Protein AF-A0A351G822-F1 (afdb_monomer_lite)

Foldseek 3Di:
DVQVVCVVPDDGDDDDPDDPCPDCVVVDDDDDDAQQCPPHHGDLVVQLVCVCVVVVVPDDSVVSSVCHVCSNVD

Secondary structure (DSSP, 8-state):
-HHHHHTTTS------SS-GGGSGGGG--S-------SSS---HHHHHHHHHHHTTT-S-HHHHHHHHHHTT--

Radius of gyration: 16.09 Å; chains: 1; bounding box: 35×29×41 Å

Sequence (74 aa):
MAALYASRNSDTAVISKLYPTRSHTGAAQGGIGAALGNLEDDRADWHTYDTVKGSDYLGDQDSIEFMCNEAINV

pLDDT: mean 96.02, std 4.71, range [59.31, 98.44]

Structure (mmCIF, N/CA/C/O backbone):
data_AF-A0A351G822-F1
#
_entry.id   AF-A0A351G822-F1
#
loop_
_atom_site.group_PDB
_atom_site.id
_atom_site.type_symbol
_atom_site.label_atom_id
_atom_site.label_alt_id
_atom_site.label_comp_id
_atom_site.label_asym_id
_atom_site.label_entity_id
_atom_site.label_seq_id
_atom_site.pdbx_PDB_ins_code
_atom_site.Cartn_x
_atom_site.Cartn_y
_atom_site.Cartn_z
_atom_site.occupancy
_atom_site.B_iso_or_equiv
_atom_site.auth_seq_id
_atom_site.auth_comp_id
_atom_site.auth_asym_id
_atom_site.auth_atom_id
_atom_site.pdbx_PDB_model_num
ATOM 1 N N . MET A 1 1 ? -7.896 3.132 7.514 1.00 92.38 1 MET A N 1
ATOM 2 C CA . MET A 1 1 ? -8.911 3.249 6.445 1.00 92.38 1 MET A CA 1
ATOM 3 C C . MET A 1 1 ? -10.048 2.242 6.567 1.00 92.38 1 MET A C 1
ATOM 5 O O . MET A 1 1 ? -11.185 2.678 6.501 1.00 92.38 1 MET A O 1
ATOM 9 N N . ALA A 1 2 ? -9.801 0.949 6.820 1.00 95.56 2 ALA A N 1
ATOM 10 C CA . ALA A 1 2 ? -10.867 -0.067 6.898 1.00 95.56 2 ALA A CA 1
ATOM 11 C C . ALA A 1 2 ? -12.075 0.318 7.783 1.00 95.56 2 ALA A C 1
ATOM 13 O O . ALA A 1 2 ? -13.208 0.298 7.312 1.00 95.56 2 ALA A O 1
ATOM 14 N N . ALA A 1 3 ? -11.840 0.755 9.027 1.00 96.81 3 ALA A N 1
ATOM 15 C CA . ALA A 1 3 ? -12.923 1.135 9.939 1.00 96.81 3 ALA A CA 1
ATOM 16 C C . ALA A 1 3 ? -13.773 2.323 9.446 1.00 96.81 3 ALA A C 1
ATOM 18 O O . ALA A 1 3 ? -14.973 2.338 9.682 1.00 96.81 3 ALA A O 1
ATOM 19 N N . LEU A 1 4 ? -13.171 3.284 8.732 1.00 96.38 4 LEU A N 1
ATOM 20 C CA . LEU A 1 4 ? -13.876 4.443 8.166 1.00 96.38 4 LEU A CA 1
ATOM 21 C C . LEU A 1 4 ? -14.845 4.030 7.049 1.00 96.38 4 LEU A C 1
ATOM 23 O O . LEU A 1 4 ? -15.924 4.603 6.924 1.00 96.38 4 LEU A O 1
ATOM 27 N N . TYR A 1 5 ? -14.450 3.065 6.217 1.00 96.25 5 TYR A N 1
ATOM 28 C CA . TYR A 1 5 ? -15.307 2.558 5.146 1.00 96.25 5 TYR A CA 1
ATOM 29 C C . TYR A 1 5 ? -16.392 1.625 5.689 1.00 96.25 5 TYR A C 1
ATOM 31 O O . TYR A 1 5 ? -17.551 1.754 5.301 1.00 96.25 5 TYR A O 1
ATOM 39 N N . ALA A 1 6 ? -16.046 0.740 6.629 1.00 97.44 6 ALA A N 1
ATOM 40 C CA . ALA A 1 6 ? -16.997 -0.177 7.255 1.00 97.44 6 ALA A CA 1
ATOM 41 C C . ALA A 1 6 ? -18.090 0.559 8.052 1.00 97.44 6 ALA A C 1
ATOM 43 O O . ALA A 1 6 ? -19.265 0.210 7.939 1.00 97.44 6 ALA A O 1
ATOM 44 N N . SER A 1 7 ? -17.737 1.637 8.766 1.00 97.38 7 SER A N 1
ATOM 45 C CA . SER A 1 7 ? -18.685 2.403 9.588 1.00 97.38 7 SER A CA 1
ATOM 46 C C . SER A 1 7 ? -19.789 3.103 8.792 1.00 97.38 7 SER A C 1
ATOM 48 O O . SER A 1 7 ? -20.730 3.617 9.384 1.00 97.38 7 SER A O 1
ATOM 50 N N . ARG A 1 8 ? -19.677 3.170 7.458 1.00 97.50 8 ARG A N 1
ATOM 51 C CA . ARG A 1 8 ? -20.723 3.739 6.593 1.00 97.50 8 ARG A CA 1
ATOM 52 C C . ARG A 1 8 ? -21.934 2.819 6.459 1.00 97.50 8 ARG A C 1
ATOM 54 O O . ARG A 1 8 ? -23.023 3.311 6.196 1.00 97.50 8 ARG A O 1
ATOM 61 N N . ASN A 1 9 ? -21.734 1.511 6.627 1.00 97.25 9 ASN A N 1
ATOM 62 C CA . ASN A 1 9 ? -22.758 0.493 6.386 1.00 97.25 9 ASN A CA 1
ATOM 63 C C . ASN A 1 9 ? -23.033 -0.395 7.610 1.00 97.25 9 ASN A C 1
ATOM 65 O O . ASN A 1 9 ? -24.068 -1.055 7.640 1.00 97.25 9 ASN A O 1
ATOM 69 N N . SER A 1 10 ? -22.132 -0.417 8.599 1.00 97.44 10 SER A N 1
ATOM 70 C CA . SER A 1 10 ? -22.218 -1.315 9.756 1.00 97.44 10 SER A CA 1
ATOM 71 C C . SER A 1 10 ? -21.695 -0.669 11.038 1.00 97.44 10 SER A C 1
ATOM 73 O O . SER A 1 10 ? -20.704 0.067 11.015 1.00 97.44 10 SER A O 1
ATOM 75 N N . ASP A 1 11 ? -22.286 -1.025 12.181 1.00 97.44 11 ASP A N 1
ATOM 76 C CA . ASP A 1 11 ? -21.754 -0.661 13.497 1.00 97.44 11 ASP A CA 1
ATOM 77 C C . ASP A 1 11 ? -20.344 -1.237 13.675 1.00 97.44 11 ASP A C 1
ATOM 79 O O . ASP A 1 11 ? -20.129 -2.450 13.660 1.00 97.44 11 ASP A O 1
ATOM 83 N N . THR A 1 12 ? -19.358 -0.348 13.804 1.00 97.88 12 THR A N 1
ATOM 84 C CA . THR A 1 12 ? -17.937 -0.704 13.723 1.00 97.88 12 THR A CA 1
ATOM 85 C C . THR A 1 12 ? -17.205 -0.296 14.997 1.00 97.88 12 THR A C 1
ATOM 87 O O . THR A 1 12 ? -17.184 0.877 15.364 1.00 97.88 12 THR A O 1
ATOM 90 N N . ALA A 1 13 ? -16.544 -1.257 15.647 1.00 97.81 13 ALA A N 1
ATOM 91 C CA . ALA A 1 13 ? -15.656 -1.005 16.778 1.00 97.81 13 ALA A CA 1
ATOM 92 C C . ALA A 1 13 ? -14.188 -0.968 16.325 1.00 97.81 13 ALA A C 1
ATOM 94 O O . ALA A 1 13 ? -13.735 -1.839 15.583 1.00 97.81 13 ALA A O 1
ATOM 95 N N . VAL A 1 14 ? -13.422 0.016 16.810 1.00 97.44 14 VAL A N 1
ATOM 96 C CA . VAL A 1 14 ? -11.969 0.106 16.591 1.00 97.44 14 VAL A CA 1
ATOM 97 C C . VAL A 1 14 ? -11.253 -0.200 17.895 1.00 97.44 14 VAL A C 1
ATOM 99 O O . VAL A 1 14 ? -11.351 0.558 18.857 1.00 97.44 14 VAL A O 1
ATOM 102 N N . ILE A 1 15 ? -10.511 -1.305 17.921 1.00 97.69 15 ILE A N 1
ATOM 103 C CA . ILE A 1 15 ? -9.761 -1.748 19.096 1.00 97.69 15 ILE A CA 1
ATOM 104 C C . ILE A 1 15 ? -8.274 -1.542 18.821 1.00 97.69 15 ILE A C 1
ATOM 106 O O . ILE A 1 15 ? -7.739 -2.045 17.836 1.00 97.69 15 ILE A O 1
ATOM 110 N N . SER A 1 16 ? -7.597 -0.796 19.691 1.00 97.38 16 SER A N 1
ATOM 111 C CA . SER A 1 16 ? -6.159 -0.543 19.593 1.00 97.38 16 SER A CA 1
ATOM 112 C C . SER A 1 16 ? -5.536 -0.483 20.982 1.00 97.38 16 SER A C 1
ATOM 114 O O . SER A 1 16 ? -6.116 0.083 21.906 1.00 97.38 16 SER A O 1
ATOM 116 N N . LYS A 1 17 ? -4.319 -1.024 21.118 1.00 98.25 17 LYS A N 1
ATOM 117 C CA . LYS A 1 17 ? -3.502 -0.877 22.335 1.00 98.25 17 LYS A CA 1
ATOM 118 C C . LYS A 1 17 ? -3.054 0.573 22.550 1.00 98.25 17 LYS A C 1
ATOM 120 O O . LYS A 1 17 ? -2.821 0.991 23.680 1.00 98.25 17 LYS A O 1
ATOM 125 N N . LEU A 1 18 ? -2.871 1.316 21.462 1.00 98.00 18 LEU A N 1
ATOM 126 C CA . LEU A 1 18 ? -2.359 2.683 21.462 1.00 98.00 18 LEU A CA 1
ATOM 127 C C . LEU A 1 18 ? -3.447 3.661 21.026 1.00 98.00 18 LEU A C 1
ATOM 129 O O . LEU A 1 18 ? -4.367 3.301 20.289 1.00 98.00 18 LEU A O 1
ATOM 133 N N . TYR A 1 19 ? -3.291 4.926 21.407 1.00 96.94 19 TYR A N 1
ATOM 134 C CA . TYR A 1 19 ? -4.088 5.994 20.817 1.00 96.94 19 TYR A CA 1
ATOM 135 C C . TYR A 1 19 ? -3.835 6.060 19.294 1.00 96.94 19 TYR A C 1
ATOM 137 O O . TYR A 1 19 ? -2.674 5.933 18.894 1.00 96.94 19 TYR A O 1
ATOM 145 N N . PRO A 1 20 ? -4.854 6.261 18.432 1.00 96.69 20 PRO A N 1
ATOM 146 C CA . PRO A 1 20 ? -4.715 6.068 16.982 1.00 96.69 20 PRO A CA 1
ATOM 147 C C . PRO A 1 20 ? -3.553 6.829 16.318 1.00 96.69 20 PRO A C 1
ATOM 149 O O . PRO A 1 20 ? -2.848 6.273 15.474 1.00 96.69 20 PRO A O 1
ATOM 152 N N . THR A 1 21 ? -3.286 8.068 16.741 1.00 96.88 21 THR A N 1
ATOM 153 C CA . THR A 1 21 ? -2.193 8.905 16.200 1.00 96.88 21 THR A CA 1
ATOM 154 C C . THR A 1 21 ? -0.797 8.506 16.687 1.00 96.88 21 THR A C 1
ATOM 156 O O . THR A 1 21 ? 0.198 9.042 16.210 1.00 96.88 21 THR A O 1
ATOM 159 N N . ARG A 1 22 ? -0.696 7.565 17.633 1.00 97.31 22 ARG A N 1
ATOM 160 C CA . ARG A 1 22 ? 0.566 6.983 18.119 1.00 97.31 22 ARG A CA 1
ATOM 161 C C . ARG A 1 22 ? 0.900 5.650 17.442 1.00 97.31 22 ARG A C 1
ATOM 163 O O . ARG A 1 22 ? 1.804 4.951 17.889 1.00 97.31 22 ARG A O 1
ATOM 170 N N . SER A 1 23 ? 0.172 5.279 16.391 1.00 97.38 23 SER A N 1
ATOM 171 C CA . SER A 1 23 ? 0.530 4.145 15.538 1.00 97.38 23 SER A CA 1
ATOM 172 C C . SER A 1 23 ? 1.828 4.418 14.765 1.00 97.38 23 SER A C 1
ATOM 174 O O . SER A 1 23 ? 2.165 5.565 14.470 1.00 97.38 23 SER A O 1
ATOM 176 N N . HIS A 1 24 ? 2.558 3.357 14.406 1.00 97.75 24 HIS A N 1
ATOM 177 C CA . HIS A 1 24 ? 3.839 3.475 13.693 1.00 97.75 24 HIS A CA 1
ATOM 178 C C . HIS A 1 24 ? 3.695 4.092 12.289 1.00 97.75 24 HIS A C 1
ATOM 180 O O . HIS A 1 24 ? 4.672 4.570 11.722 1.00 97.75 24 HIS A O 1
ATOM 186 N N . THR A 1 25 ? 2.478 4.153 11.736 1.00 96.38 25 THR A N 1
ATOM 187 C CA . THR A 1 25 ? 2.193 4.868 10.483 1.00 96.38 25 THR A CA 1
ATOM 188 C C . THR A 1 25 ? 2.677 6.322 10.528 1.00 96.38 25 THR A C 1
ATOM 190 O O . THR A 1 25 ? 3.172 6.819 9.525 1.00 96.38 25 THR A O 1
ATOM 193 N N . GLY A 1 26 ? 2.623 6.985 11.691 1.00 94.25 26 GLY A N 1
ATOM 194 C CA . GLY A 1 26 ? 3.110 8.362 11.847 1.00 94.25 26 GLY A CA 1
ATOM 195 C C . GLY A 1 26 ? 4.634 8.527 11.772 1.00 94.25 26 GLY A C 1
ATOM 196 O O . GLY A 1 26 ? 5.108 9.655 11.712 1.00 94.25 26 GLY A O 1
ATOM 197 N N . ALA A 1 27 ? 5.403 7.434 11.785 1.00 97.12 27 ALA A N 1
ATOM 198 C CA . ALA A 1 27 ? 6.857 7.468 11.634 1.00 97.12 27 ALA A CA 1
ATOM 199 C C . ALA A 1 27 ? 7.319 7.412 10.164 1.00 97.12 27 ALA A C 1
ATOM 201 O O . ALA A 1 27 ? 8.513 7.540 9.903 1.00 97.12 27 ALA A O 1
ATOM 202 N N . ALA A 1 28 ? 6.410 7.208 9.202 1.00 97.25 28 ALA A N 1
ATOM 203 C CA . ALA A 1 28 ? 6.747 7.214 7.781 1.00 97.25 28 ALA A CA 1
ATOM 204 C C . ALA A 1 28 ? 7.144 8.628 7.315 1.00 97.25 28 ALA A C 1
ATOM 206 O O . ALA A 1 28 ? 6.456 9.598 7.626 1.00 97.25 28 ALA A O 1
ATOM 207 N N . GLN A 1 29 ? 8.248 8.739 6.569 1.00 98.00 29 GLN A N 1
ATOM 208 C CA . GLN A 1 29 ? 8.812 10.030 6.138 1.00 98.00 29 GLN A CA 1
ATOM 209 C C . GLN A 1 29 ? 8.849 10.233 4.620 1.00 98.00 29 GLN A C 1
ATOM 211 O O . GLN A 1 29 ? 8.830 11.375 4.181 1.00 98.00 29 GLN A O 1
ATOM 216 N N . GLY A 1 30 ? 8.953 9.154 3.837 1.00 96.06 30 GLY A N 1
ATOM 217 C CA . GLY A 1 30 ? 9.144 9.228 2.386 1.00 96.06 30 GLY A CA 1
ATOM 218 C C . GLY A 1 30 ? 7.891 9.703 1.651 1.00 96.06 30 GLY A C 1
ATOM 219 O O . GLY A 1 30 ? 7.683 10.893 1.451 1.00 96.06 30 GLY A O 1
ATOM 220 N N . GLY A 1 31 ? 7.053 8.759 1.233 1.00 95.00 31 GLY A N 1
ATOM 221 C CA . GLY A 1 31 ? 5.827 9.047 0.497 1.00 95.00 31 GLY A CA 1
ATOM 222 C C . GLY A 1 31 ? 5.024 7.782 0.221 1.00 95.00 31 GLY A C 1
ATOM 223 O O . GLY A 1 31 ? 5.311 6.723 0.782 1.00 95.00 31 GLY A O 1
ATOM 224 N N . ILE A 1 32 ? 4.028 7.910 -0.651 1.00 95.31 32 ILE A N 1
ATOM 225 C CA . ILE A 1 32 ? 3.248 6.800 -1.200 1.00 95.31 32 ILE A CA 1
ATOM 226 C C . ILE A 1 32 ? 3.519 6.710 -2.704 1.00 95.31 32 ILE A C 1
ATOM 228 O O . ILE A 1 32 ? 3.508 7.730 -3.390 1.00 95.31 32 ILE A O 1
ATOM 232 N N . GLY A 1 33 ? 3.818 5.507 -3.198 1.00 94.06 33 GLY A N 1
ATOM 233 C CA . GLY A 1 33 ? 4.051 5.268 -4.621 1.00 94.06 33 GLY A CA 1
ATOM 234 C C . GLY A 1 33 ? 2.732 5.151 -5.377 1.00 94.06 33 GLY A C 1
ATOM 235 O O . GLY A 1 33 ? 1.879 4.352 -4.995 1.00 94.06 33 GLY A O 1
ATOM 236 N N . ALA A 1 34 ? 2.573 5.933 -6.441 1.00 96.12 34 ALA A N 1
ATOM 237 C CA . ALA A 1 34 ? 1.438 5.870 -7.353 1.00 96.12 34 ALA A CA 1
ATOM 238 C C . ALA A 1 34 ? 1.863 6.413 -8.721 1.00 96.12 34 ALA A C 1
ATOM 240 O O . ALA A 1 34 ? 2.475 7.482 -8.792 1.00 96.12 34 ALA A O 1
ATOM 241 N N . ALA A 1 35 ? 1.508 5.700 -9.791 1.00 95.12 35 ALA A N 1
ATOM 242 C CA . ALA A 1 35 ? 1.843 6.078 -11.162 1.00 95.12 35 ALA A CA 1
ATOM 243 C C . ALA A 1 35 ? 0.884 7.162 -11.683 1.00 95.12 35 ALA A C 1
ATOM 245 O O . ALA A 1 35 ? 0.063 6.929 -12.565 1.00 95.12 35 ALA A O 1
ATOM 246 N N . LEU A 1 36 ? 0.942 8.348 -11.066 1.00 94.94 36 LEU A N 1
ATOM 247 C CA . LEU A 1 36 ? 0.042 9.473 -11.356 1.00 94.94 36 LEU A CA 1
ATOM 248 C C . LEU A 1 36 ? 0.426 10.249 -12.625 1.00 94.94 36 LEU A C 1
ATOM 250 O O . LEU A 1 36 ? -0.353 11.080 -13.083 1.00 94.94 36 LEU A O 1
ATOM 254 N N . GLY A 1 37 ? 1.637 10.050 -13.151 1.00 93.19 37 GLY A N 1
ATOM 255 C CA . GLY A 1 37 ? 2.111 10.749 -14.348 1.00 93.19 37 GLY A CA 1
ATOM 256 C C . GLY A 1 37 ? 2.326 12.265 -14.176 1.00 93.19 37 GLY A C 1
ATOM 257 O O . GLY A 1 37 ? 2.308 13.011 -15.151 1.00 93.19 37 GLY A O 1
ATOM 258 N N . ASN A 1 38 ? 2.476 12.761 -12.938 1.00 93.38 38 ASN A N 1
ATOM 259 C CA . ASN A 1 38 ? 2.525 14.206 -12.647 1.00 93.38 38 ASN A CA 1
ATOM 260 C C . ASN A 1 38 ? 3.852 14.890 -13.029 1.00 93.38 38 ASN A C 1
ATOM 262 O O . ASN A 1 38 ? 3.877 16.105 -13.226 1.00 93.38 38 ASN A O 1
ATOM 266 N N . LEU A 1 39 ? 4.960 14.143 -13.048 1.00 93.69 39 LEU A N 1
ATOM 267 C CA . LEU A 1 39 ? 6.305 14.658 -13.354 1.00 93.69 39 LEU A CA 1
ATOM 268 C C . LEU A 1 39 ? 6.784 14.191 -14.730 1.00 93.69 39 LEU A C 1
ATOM 270 O O . LEU A 1 39 ? 7.284 14.990 -15.518 1.00 93.69 39 LEU A O 1
ATOM 274 N N . GLU A 1 40 ? 6.608 12.907 -15.010 1.00 94.19 40 GLU A N 1
ATOM 275 C CA . GLU A 1 40 ? 6.931 12.242 -16.267 1.00 94.19 40 GLU A CA 1
ATOM 276 C C . GLU A 1 40 ? 5.827 11.235 -16.603 1.00 94.19 40 GLU A C 1
ATOM 278 O O . GLU A 1 40 ? 4.982 10.957 -15.751 1.00 94.19 40 GLU A O 1
ATOM 283 N N . ASP A 1 41 ? 5.800 10.736 -17.843 1.00 94.56 41 ASP A N 1
ATOM 284 C CA . ASP A 1 41 ? 4.856 9.678 -18.223 1.00 94.56 41 ASP A CA 1
ATOM 285 C C . ASP A 1 41 ? 5.105 8.457 -17.336 1.00 94.56 41 ASP A C 1
ATOM 287 O O . ASP A 1 41 ? 6.248 8.026 -17.191 1.00 94.56 41 ASP A O 1
ATOM 291 N N . ASP A 1 42 ? 4.048 7.927 -16.733 1.00 94.00 42 ASP A N 1
ATOM 292 C CA . ASP A 1 42 ? 4.127 6.796 -15.816 1.00 94.00 42 ASP A CA 1
ATOM 293 C C . ASP A 1 42 ? 2.887 5.915 -15.982 1.00 94.00 42 ASP A C 1
ATOM 295 O O . ASP A 1 42 ? 1.801 6.391 -16.325 1.00 94.00 42 ASP A O 1
ATOM 299 N N . ARG A 1 43 ? 3.052 4.607 -15.785 1.00 95.25 43 ARG A N 1
ATOM 300 C CA . ARG A 1 43 ? 2.017 3.599 -16.033 1.00 95.25 43 ARG A CA 1
ATOM 301 C C . ARG A 1 43 ? 1.962 2.593 -14.896 1.00 95.25 43 ARG A 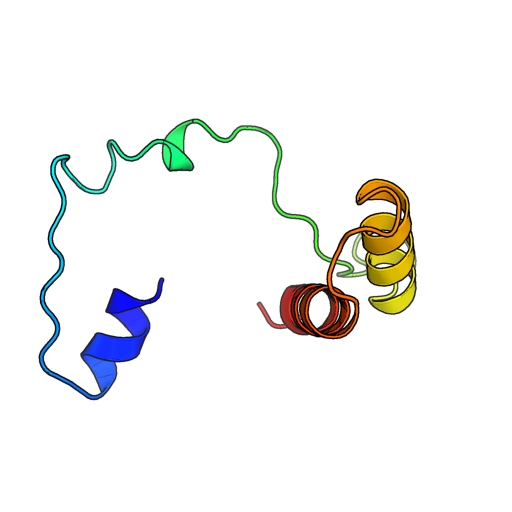C 1
ATOM 303 O O . ARG A 1 43 ? 2.993 2.110 -14.432 1.00 95.25 43 ARG A O 1
ATOM 310 N N . ALA A 1 44 ? 0.747 2.189 -14.523 1.00 94.75 44 ALA A N 1
ATOM 311 C CA . ALA A 1 44 ? 0.527 1.151 -13.513 1.00 94.75 44 ALA A CA 1
ATOM 312 C C . ALA A 1 44 ? 1.274 -0.156 -13.834 1.00 94.75 44 ALA A C 1
ATOM 314 O O . ALA A 1 44 ? 1.808 -0.795 -12.929 1.00 94.75 44 ALA A O 1
ATOM 315 N N . ASP A 1 45 ? 1.386 -0.521 -15.115 1.00 95.94 45 ASP A N 1
ATOM 316 C CA . ASP A 1 45 ? 2.123 -1.710 -15.560 1.00 95.94 45 ASP A CA 1
ATOM 317 C C . ASP A 1 45 ? 3.621 -1.637 -15.224 1.00 95.94 45 ASP A C 1
ATOM 319 O O . ASP A 1 45 ? 4.230 -2.643 -14.858 1.00 95.94 45 ASP A O 1
ATOM 323 N N . TRP A 1 46 ? 4.229 -0.449 -15.323 1.00 97.50 46 TRP A N 1
ATOM 324 C CA . TRP A 1 46 ? 5.643 -0.245 -14.986 1.00 97.50 46 TRP A CA 1
ATOM 325 C C . TRP A 1 46 ? 5.858 -0.364 -13.479 1.00 97.50 46 TRP A C 1
ATOM 327 O O . TRP A 1 46 ? 6.750 -1.084 -13.035 1.00 97.50 46 TRP A O 1
ATOM 337 N N . HIS A 1 47 ? 4.961 0.229 -12.692 1.00 97.44 47 HIS A N 1
ATOM 338 C CA . HIS A 1 47 ? 4.946 0.084 -11.237 1.00 97.44 47 HIS A CA 1
ATOM 339 C C . HIS A 1 47 ? 4.724 -1.381 -10.802 1.00 97.44 47 HIS A C 1
ATOM 341 O O . HIS A 1 47 ? 5.381 -1.869 -9.878 1.00 97.44 47 HIS A O 1
ATOM 347 N N . THR A 1 48 ? 3.854 -2.116 -11.503 1.00 97.81 48 THR A N 1
ATOM 348 C CA . THR A 1 48 ? 3.620 -3.554 -11.284 1.00 97.81 48 THR A CA 1
ATOM 349 C C . THR A 1 48 ? 4.899 -4.345 -11.549 1.00 97.81 48 THR A C 1
ATOM 351 O O . THR A 1 48 ? 5.315 -5.143 -10.710 1.00 97.81 48 THR A O 1
ATOM 354 N N . TYR A 1 49 ? 5.577 -4.083 -12.672 1.00 97.94 49 TYR A N 1
ATOM 355 C CA . TYR A 1 49 ? 6.848 -4.723 -13.011 1.00 97.94 49 TYR A CA 1
ATOM 356 C C . TYR A 1 49 ? 7.931 -4.471 -11.952 1.00 97.94 49 TYR A C 1
ATOM 358 O O . TYR A 1 49 ? 8.567 -5.421 -11.486 1.00 97.94 49 TYR A O 1
ATOM 366 N N . ASP A 1 50 ? 8.111 -3.218 -11.526 1.00 98.12 50 ASP A N 1
ATOM 367 C CA . ASP A 1 50 ? 9.098 -2.864 -10.504 1.00 98.12 50 ASP A CA 1
ATOM 368 C C . ASP A 1 50 ? 8.792 -3.527 -9.158 1.00 98.12 50 ASP A C 1
ATOM 370 O O . ASP A 1 50 ? 9.707 -3.982 -8.469 1.00 98.12 50 ASP A O 1
ATOM 374 N N . THR A 1 51 ? 7.511 -3.664 -8.812 1.00 98.19 51 THR A N 1
ATOM 375 C CA . THR A 1 51 ? 7.079 -4.337 -7.582 1.00 98.19 51 THR A CA 1
ATOM 376 C C . THR A 1 51 ? 7.317 -5.846 -7.644 1.00 98.19 51 THR A C 1
ATOM 378 O O . THR A 1 51 ? 7.868 -6.416 -6.701 1.00 98.19 51 THR A O 1
ATOM 381 N N . VAL A 1 52 ? 6.982 -6.505 -8.761 1.00 98.38 52 VAL A N 1
ATOM 382 C CA . VAL A 1 52 ? 7.250 -7.941 -8.961 1.00 98.38 52 VAL A CA 1
ATOM 383 C C . VAL A 1 52 ? 8.749 -8.217 -8.879 1.00 98.38 52 VAL A C 1
ATOM 385 O O . VAL A 1 52 ? 9.179 -9.090 -8.120 1.00 98.38 52 VAL A O 1
ATOM 388 N N . LYS A 1 53 ? 9.561 -7.429 -9.590 1.00 98.38 53 LYS A N 1
ATOM 389 C CA . LYS A 1 53 ? 11.022 -7.541 -9.552 1.00 98.38 53 LYS A CA 1
ATOM 390 C C . LYS A 1 53 ? 11.579 -7.258 -8.154 1.00 98.38 53 LYS A C 1
ATOM 392 O O . LYS A 1 53 ? 12.453 -7.983 -7.690 1.00 98.38 53 LYS A O 1
ATOM 397 N N . GLY A 1 54 ? 11.084 -6.221 -7.480 1.00 98.19 54 GLY A N 1
ATOM 398 C CA . GLY A 1 54 ? 11.503 -5.844 -6.128 1.00 98.19 54 GLY A CA 1
ATOM 399 C C . GLY A 1 54 ? 11.140 -6.884 -5.067 1.00 98.19 54 GLY A C 1
ATOM 400 O O . GLY A 1 54 ? 11.864 -7.029 -4.085 1.00 98.19 54 GLY A O 1
ATOM 401 N N . SER A 1 55 ? 10.068 -7.649 -5.289 1.00 97.94 55 SER A N 1
ATOM 402 C CA . SER A 1 55 ? 9.666 -8.775 -4.438 1.00 97.94 55 SER A CA 1
ATOM 403 C C . SER A 1 55 ? 10.523 -10.036 -4.615 1.00 97.94 55 SER A C 1
ATOM 405 O O . SER A 1 55 ? 10.226 -11.057 -3.999 1.00 97.94 55 SER A O 1
ATOM 407 N N . ASP A 1 56 ? 11.551 -9.987 -5.471 1.00 97.81 56 ASP A N 1
ATOM 408 C CA . ASP A 1 56 ? 12.348 -11.148 -5.888 1.00 97.81 56 ASP A CA 1
ATOM 409 C C . ASP A 1 56 ? 11.471 -12.279 -6.462 1.00 97.81 56 ASP A C 1
ATOM 411 O O . ASP A 1 56 ? 11.683 -13.463 -6.212 1.00 97.81 56 ASP A O 1
ATOM 415 N N . TYR A 1 57 ? 10.427 -11.890 -7.209 1.00 96.62 57 TYR A N 1
ATOM 416 C CA . TYR A 1 57 ? 9.426 -12.778 -7.819 1.00 96.62 57 TYR A CA 1
ATOM 417 C C . TYR A 1 57 ? 8.653 -13.678 -6.841 1.00 96.62 57 TYR A C 1
ATOM 419 O O . TYR A 1 57 ? 8.007 -14.634 -7.270 1.00 96.62 57 TYR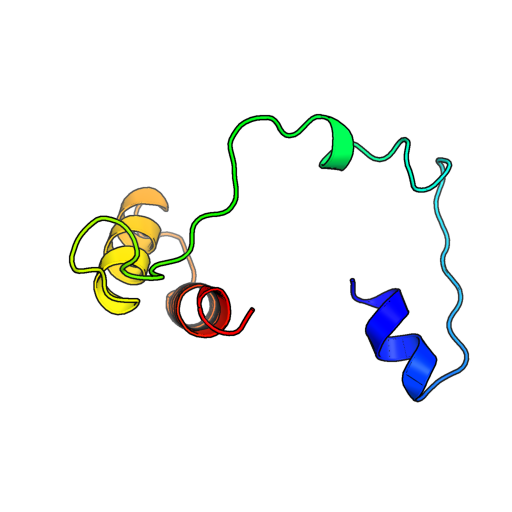 A O 1
ATOM 427 N N . LEU A 1 58 ? 8.693 -13.377 -5.540 1.00 98.31 58 LEU A N 1
ATOM 428 C CA . LEU A 1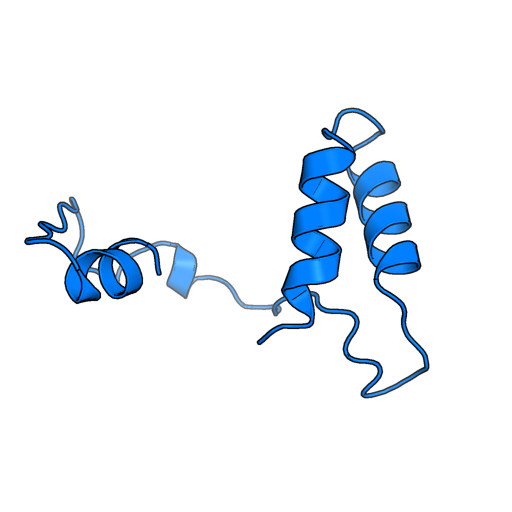 58 ? 7.955 -14.118 -4.516 1.00 98.31 58 LEU A CA 1
ATOM 429 C C . LEU A 1 58 ? 6.575 -13.510 -4.224 1.00 98.31 58 LEU A C 1
ATOM 431 O O . LEU A 1 58 ? 5.766 -14.133 -3.542 1.00 98.31 58 LEU A O 1
ATOM 435 N N . GLY A 1 59 ? 6.309 -12.292 -4.703 1.00 97.56 59 GLY A N 1
ATOM 436 C CA . GLY A 1 59 ? 5.024 -11.628 -4.521 1.00 97.56 59 GLY A CA 1
ATOM 437 C C . GLY A 1 59 ? 3.919 -12.186 -5.420 1.00 97.56 59 GLY A C 1
ATOM 438 O O . GLY A 1 59 ? 4.145 -12.493 -6.593 1.00 97.56 59 GLY A O 1
ATOM 439 N N . ASP A 1 60 ? 2.705 -12.255 -4.875 1.00 98.44 60 ASP A N 1
ATOM 440 C CA . ASP A 1 60 ? 1.502 -12.641 -5.612 1.00 98.44 60 ASP A CA 1
ATOM 441 C C . ASP A 1 60 ? 1.151 -11.559 -6.648 1.00 98.44 60 ASP A C 1
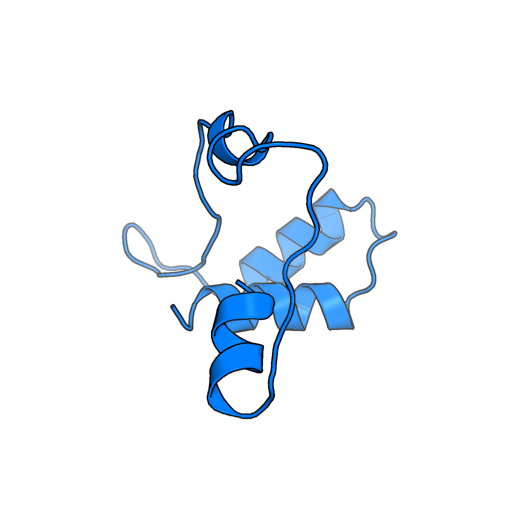ATOM 443 O O . ASP A 1 60 ? 0.825 -10.418 -6.307 1.00 98.44 60 ASP A O 1
ATOM 447 N N . GLN A 1 61 ? 1.276 -11.899 -7.934 1.00 97.19 61 GLN A N 1
ATOM 448 C CA . GLN A 1 61 ? 1.211 -10.912 -9.019 1.00 97.19 61 GLN A CA 1
ATOM 449 C C . GLN A 1 61 ? -0.179 -10.290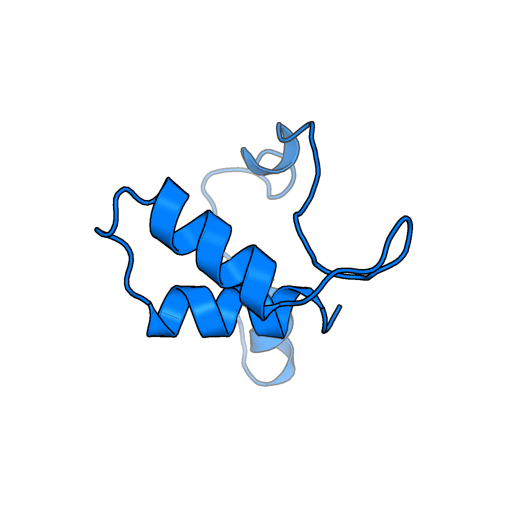 -9.183 1.00 97.19 61 GLN A C 1
ATOM 451 O O . GLN A 1 61 ? -0.272 -9.113 -9.511 1.00 97.19 61 GLN A O 1
ATOM 456 N N . ASP A 1 62 ? -1.243 -11.039 -8.895 1.00 97.81 62 ASP A N 1
ATOM 457 C CA . ASP A 1 62 ? -2.624 -10.544 -8.912 1.00 97.81 62 ASP A CA 1
ATOM 458 C C . ASP A 1 62 ? -2.860 -9.454 -7.852 1.00 97.81 62 ASP A C 1
ATOM 460 O O . ASP A 1 62 ? -3.497 -8.431 -8.107 1.00 97.81 62 ASP A O 1
ATOM 464 N N . SER A 1 63 ? -2.282 -9.640 -6.667 1.00 98.00 63 SER A N 1
ATOM 465 C CA . SER A 1 63 ? -2.351 -8.693 -5.556 1.00 98.00 63 SER A CA 1
ATOM 466 C C . SER A 1 63 ? -1.526 -7.439 -5.839 1.00 98.00 63 SER A C 1
ATOM 468 O O . SER A 1 63 ? -1.955 -6.329 -5.518 1.00 98.00 63 SER A O 1
ATOM 470 N N . ILE A 1 64 ? -0.356 -7.605 -6.460 1.00 98.38 64 ILE A N 1
ATOM 471 C CA . ILE A 1 64 ? 0.503 -6.494 -6.882 1.00 98.38 64 ILE A CA 1
ATOM 472 C C . ILE A 1 64 ? -0.183 -5.669 -7.976 1.00 98.38 64 ILE A C 1
ATOM 474 O O . ILE A 1 64 ? -0.245 -4.448 -7.861 1.00 98.38 64 ILE A O 1
ATOM 478 N N . GLU A 1 65 ? -0.738 -6.318 -8.999 1.00 97.81 65 GLU A N 1
ATOM 479 C CA . GLU A 1 65 ? -1.465 -5.652 -10.082 1.00 97.81 65 GLU A CA 1
ATOM 480 C C . G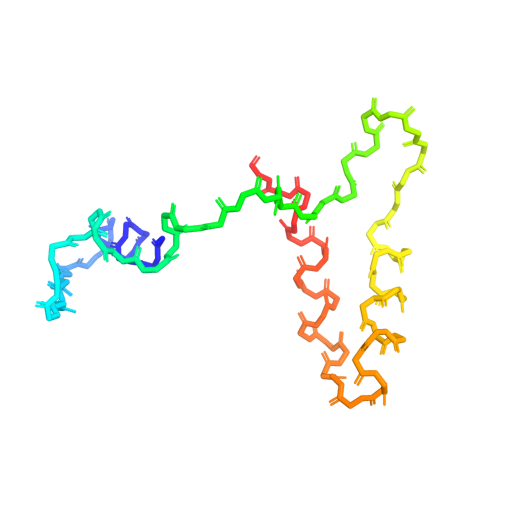LU A 1 65 ? -2.669 -4.869 -9.540 1.00 97.81 65 GLU A C 1
ATOM 482 O O . GLU A 1 65 ? -2.851 -3.697 -9.878 1.00 97.81 65 GLU A O 1
ATOM 487 N N . PHE A 1 66 ? -3.460 -5.473 -8.646 1.00 97.56 66 PHE A N 1
ATOM 488 C CA . PHE A 1 66 ? -4.565 -4.779 -7.982 1.00 97.56 66 PHE A CA 1
ATOM 489 C C . PHE A 1 66 ? -4.072 -3.549 -7.207 1.00 97.56 66 PHE A C 1
ATOM 491 O O . PHE A 1 66 ? -4.626 -2.461 -7.353 1.00 97.56 66 PHE A O 1
ATOM 498 N N . MET A 1 67 ? -3.000 -3.694 -6.420 1.00 97.75 67 MET A N 1
ATOM 499 C CA . MET A 1 67 ? -2.420 -2.595 -5.647 1.00 97.75 67 MET A CA 1
ATOM 500 C C . MET A 1 67 ? -1.948 -1.443 -6.545 1.00 97.75 67 MET A C 1
ATOM 502 O O . MET A 1 67 ? -2.247 -0.288 -6.250 1.00 97.75 67 MET A O 1
ATOM 506 N N . CYS A 1 68 ? -1.215 -1.733 -7.623 1.00 97.12 68 CYS A N 1
ATOM 507 C CA . CYS A 1 68 ? -0.653 -0.713 -8.509 1.00 97.12 68 CYS A CA 1
ATOM 508 C C . CYS A 1 68 ? -1.725 -0.001 -9.348 1.00 97.12 68 CYS A C 1
ATOM 510 O O . CYS A 1 68 ? -1.612 1.207 -9.556 1.00 97.12 68 CYS A O 1
ATOM 512 N N . ASN A 1 69 ? -2.772 -0.711 -9.781 1.00 96.38 69 ASN A N 1
ATOM 513 C CA . ASN A 1 69 ? -3.904 -0.112 -10.491 1.00 96.38 69 ASN A CA 1
ATOM 514 C C . ASN A 1 69 ? -4.758 0.772 -9.570 1.00 96.38 69 ASN A C 1
ATOM 516 O O . ASN A 1 69 ? -5.088 1.902 -9.930 1.00 96.38 69 ASN A O 1
ATOM 520 N N . GLU A 1 70 ? -5.066 0.306 -8.355 1.00 96.56 70 GLU A N 1
ATOM 521 C CA . GLU A 1 70 ? -5.843 1.092 -7.388 1.00 96.56 70 GLU A CA 1
ATOM 522 C C . GLU A 1 70 ? -5.051 2.259 -6.786 1.00 96.56 70 GLU A C 1
ATOM 524 O O . GLU A 1 70 ? -5.647 3.235 -6.338 1.00 96.56 70 GLU A O 1
ATOM 529 N N . ALA A 1 71 ? -3.715 2.224 -6.811 1.00 95.00 71 ALA A N 1
ATOM 530 C CA . ALA A 1 71 ? -2.883 3.322 -6.312 1.00 95.00 71 ALA A CA 1
ATOM 531 C C . ALA A 1 71 ? -3.126 4.658 -7.040 1.00 95.00 71 ALA A C 1
ATOM 533 O O . ALA A 1 71 ? -2.834 5.713 -6.482 1.00 95.00 71 ALA A O 1
ATOM 534 N N . ILE A 1 72 ? -3.645 4.624 -8.271 1.00 94.12 72 ILE A N 1
ATOM 535 C CA . ILE A 1 72 ? -3.972 5.816 -9.069 1.00 94.12 72 ILE A CA 1
ATOM 536 C C . ILE A 1 72 ? -5.379 6.343 -8.727 1.00 94.12 72 ILE A C 1
ATOM 538 O O . ILE A 1 72 ? -5.651 7.533 -8.890 1.00 94.12 72 ILE A O 1
ATOM 542 N N . ASN A 1 73 ? -6.257 5.487 -8.196 1.00 85.81 73 ASN A N 1
ATOM 543 C CA . ASN A 1 73 ? -7.640 5.806 -7.830 1.00 85.81 73 ASN A CA 1
ATOM 544 C C . ASN A 1 73 ? -7.726 6.448 -6.433 1.00 85.81 73 ASN A C 1
ATOM 546 O O . ASN A 1 73 ? -8.397 5.932 -5.535 1.00 85.81 73 ASN A O 1
ATOM 550 N N . VAL A 1 74 ? -7.017 7.563 -6.237 1.00 59.31 74 VAL A N 1
ATOM 551 C CA . VAL A 1 74 ? -7.017 8.328 -4.975 1.00 59.31 74 VAL A CA 1
ATOM 552 C C . VAL A 1 74 ? -8.200 9.287 -4.890 1.00 59.31 74 VAL A C 1
ATOM 554 O O . VAL A 1 74 ? -8.433 10.035 -5.864 1.00 59.31 74 VAL A O 1
#